Protein AF-A0AAJ1ES38-F1 (afdb_monomer_lite)

pLDDT: mean 85.23, std 9.33, range [40.59, 92.81]

Radius of gyration: 13.22 Å; chains: 1; bounding box: 28×24×33 Å

Secondary structure (DSSP, 8-state):
--HHHHHHHHHHHHHHHHHHHHHHHHHHSS-HHHHHHHHHHHHHHHHHHHHHHT--HHHHHHHHHHHHHHHHHTT-

Organism: Mediterraneibacter gnavus (NCBI:txid33038)

Structure (mmCIF, N/CA/C/O backbone):
data_AF-A0AAJ1ES38-F1
#
_entry.id   AF-A0AAJ1ES38-F1
#
loop_
_atom_site.group_PDB
_atom_site.id
_atom_site.type_symbol
_atom_site.label_atom_id
_atom_site.label_alt_id
_atom_site.label_comp_id
_atom_site.label_asym_id
_atom_site.label_entity_id
_atom_site.label_seq_id
_atom_site.pdbx_P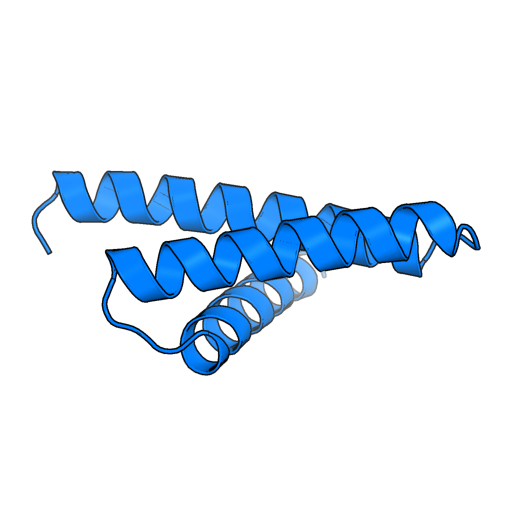DB_ins_code
_atom_site.Cartn_x
_atom_site.Cartn_y
_atom_site.Cartn_z
_atom_site.occupancy
_atom_site.B_iso_or_equiv
_atom_site.auth_seq_id
_atom_site.auth_comp_id
_atom_site.auth_asym_id
_atom_site.auth_atom_id
_atom_site.pdbx_PDB_model_num
ATOM 1 N N . MET A 1 1 ? -13.590 5.149 11.923 1.00 59.69 1 MET A N 1
ATOM 2 C CA . MET A 1 1 ? -12.131 5.380 11.951 1.00 59.69 1 MET A CA 1
ATOM 3 C C . MET A 1 1 ? -11.875 6.618 12.788 1.00 59.69 1 MET A C 1
ATOM 5 O O . MET A 1 1 ? -12.409 7.662 12.441 1.00 59.69 1 MET A O 1
ATOM 9 N N . SER A 1 2 ? -11.146 6.502 13.899 1.00 81.62 2 SER A N 1
ATOM 10 C CA . SER A 1 2 ? -10.693 7.673 14.666 1.00 81.62 2 SER A CA 1
ATOM 11 C C . SER A 1 2 ? -9.700 8.500 13.838 1.00 81.62 2 SER A C 1
ATOM 13 O O . SER A 1 2 ? -9.060 7.960 12.934 1.00 81.62 2 SER A O 1
ATOM 15 N N . GLU A 1 3 ? -9.535 9.789 14.137 1.00 84.81 3 GLU A N 1
ATOM 16 C CA . GLU A 1 3 ? -8.612 10.679 13.405 1.00 84.81 3 GLU A CA 1
ATOM 17 C C . GLU A 1 3 ? -7.170 10.138 13.353 1.00 84.81 3 GLU A C 1
ATOM 19 O O . GLU A 1 3 ? -6.481 10.274 12.341 1.00 84.81 3 GLU A O 1
ATOM 24 N N . GLU A 1 4 ? -6.736 9.435 14.400 1.00 85.88 4 GLU A N 1
ATOM 25 C CA . GLU A 1 4 ? -5.429 8.770 14.464 1.00 85.88 4 GLU A CA 1
ATOM 26 C C . GLU A 1 4 ? -5.304 7.614 13.463 1.00 85.88 4 GLU A C 1
ATOM 28 O O . GLU A 1 4 ? -4.328 7.542 12.718 1.00 85.88 4 GLU A O 1
ATOM 33 N N . GLN A 1 5 ? -6.323 6.755 13.384 1.00 82.00 5 GLN A N 1
ATOM 34 C CA . GLN A 1 5 ? -6.396 5.659 12.412 1.00 82.00 5 GLN A CA 1
ATOM 35 C C . GLN A 1 5 ? -6.364 6.200 10.981 1.00 82.00 5 GLN A C 1
ATOM 37 O O . GLN A 1 5 ? -5.657 5.669 10.134 1.00 82.00 5 GLN A O 1
ATOM 42 N N . PHE A 1 6 ? -7.071 7.300 10.715 1.00 83.00 6 PHE A N 1
ATOM 43 C CA . PHE A 1 6 ? -7.065 7.938 9.399 1.00 83.00 6 PHE A CA 1
ATOM 44 C C . PHE A 1 6 ? -5.684 8.496 9.025 1.00 83.00 6 PHE A C 1
ATOM 46 O O . PHE A 1 6 ? -5.237 8.363 7.885 1.00 83.00 6 PHE A O 1
ATOM 53 N N . LYS A 1 7 ? -4.971 9.089 9.988 1.00 87.75 7 LYS A N 1
ATOM 54 C CA . LYS A 1 7 ? -3.608 9.592 9.780 1.00 87.75 7 LYS A CA 1
ATOM 55 C C . LYS A 1 7 ? -2.623 8.458 9.491 1.00 87.75 7 LYS A C 1
ATOM 57 O O . LYS A 1 7 ? -1.817 8.583 8.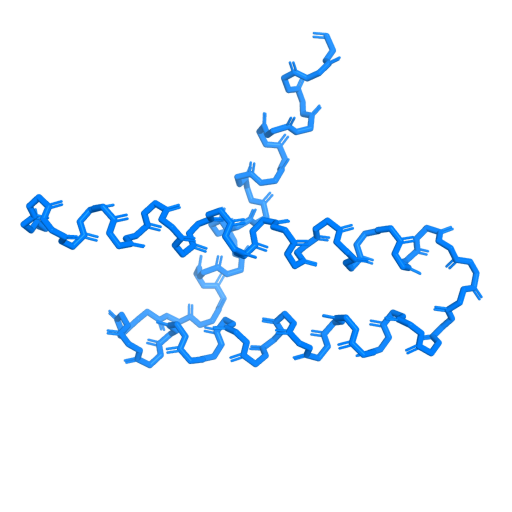571 1.00 87.75 7 LYS A O 1
ATOM 62 N N . ILE A 1 8 ? -2.720 7.356 10.236 1.00 88.50 8 ILE A N 1
ATOM 63 C CA . ILE A 1 8 ? -1.927 6.140 10.006 1.00 88.50 8 ILE A CA 1
ATOM 64 C C . ILE A 1 8 ? -2.245 5.569 8.623 1.00 88.50 8 ILE A C 1
ATOM 66 O O . ILE A 1 8 ? -1.326 5.254 7.868 1.00 88.50 8 ILE A O 1
ATOM 70 N N . TRP A 1 9 ? -3.529 5.517 8.258 1.00 87.19 9 TRP A N 1
ATOM 71 C CA . TRP A 1 9 ? -3.969 5.007 6.965 1.00 87.19 9 TRP A CA 1
ATOM 72 C C . TRP A 1 9 ? -3.388 5.802 5.801 1.00 87.19 9 TRP A C 1
ATOM 74 O O . TRP A 1 9 ? -2.820 5.213 4.892 1.00 87.19 9 TRP A O 1
ATOM 84 N N . LYS A 1 10 ? -3.363 7.136 5.882 1.00 87.94 10 LYS A N 1
ATOM 85 C CA . LYS A 1 10 ? -2.698 7.957 4.859 1.00 87.94 10 LYS A CA 1
ATOM 86 C C . LYS A 1 10 ? -1.200 7.682 4.724 1.00 87.94 10 LYS A C 1
ATOM 88 O O . LYS A 1 10 ? -0.666 7.733 3.619 1.00 87.94 10 LYS A O 1
ATOM 93 N N . GLN A 1 11 ? -0.499 7.422 5.830 1.00 89.38 11 GLN A N 1
ATOM 94 C CA . GLN A 1 11 ? 0.926 7.073 5.774 1.00 89.38 11 GLN A CA 1
ATOM 95 C C . GLN A 1 11 ? 1.146 5.692 5.155 1.00 89.38 11 GLN A C 1
ATOM 97 O O . GLN A 1 11 ? 2.100 5.492 4.406 1.00 89.38 11 GLN A O 1
ATOM 102 N N . VAL A 1 12 ? 0.259 4.752 5.464 1.00 89.19 12 VAL A N 1
ATOM 103 C CA . VAL A 1 12 ? 0.202 3.428 4.847 1.00 89.19 12 VAL A CA 1
ATOM 104 C C . VAL A 1 12 ? -0.053 3.541 3.344 1.00 89.19 12 VAL A C 1
ATOM 106 O O . VAL A 1 12 ? 0.688 2.952 2.561 1.00 89.19 12 VAL A O 1
ATOM 109 N N . GLU A 1 13 ? -1.042 4.337 2.936 1.00 89.00 13 GLU A N 1
ATOM 110 C CA . GLU A 1 13 ? -1.379 4.578 1.533 1.00 89.00 13 GLU A CA 1
ATOM 111 C C . GLU A 1 13 ? -0.182 5.165 0.772 1.00 89.00 13 GLU A C 1
ATOM 113 O O . GLU A 1 13 ? 0.176 4.689 -0.304 1.00 89.00 13 GLU A O 1
ATOM 118 N N . ALA A 1 14 ? 0.508 6.145 1.362 1.00 90.25 14 ALA A N 1
ATOM 119 C CA . ALA A 1 14 ? 1.723 6.712 0.783 1.00 90.25 14 ALA A CA 1
ATOM 120 C C . ALA A 1 14 ? 2.848 5.670 0.638 1.00 90.25 14 ALA A C 1
ATOM 122 O O . ALA A 1 14 ? 3.454 5.575 -0.428 1.00 90.25 14 ALA A O 1
ATOM 123 N N . LYS A 1 15 ? 3.091 4.847 1.668 1.00 89.56 15 LYS A N 1
ATOM 124 C CA . LYS A 1 15 ? 4.117 3.791 1.624 1.00 89.56 15 LYS A CA 1
ATOM 125 C C . LYS A 1 15 ? 3.816 2.717 0.581 1.00 89.56 15 LYS A C 1
ATOM 127 O O . LYS A 1 15 ? 4.732 2.277 -0.110 1.00 89.56 15 LYS A O 1
ATOM 132 N N . GLY A 1 16 ? 2.563 2.281 0.465 1.00 89.75 16 GLY A N 1
ATOM 133 C CA . GLY A 1 16 ? 2.189 1.284 -0.536 1.00 89.75 16 GLY A CA 1
ATOM 134 C C . GLY A 1 16 ? 2.276 1.833 -1.960 1.00 89.75 16 GLY A C 1
ATOM 135 O O . GLY A 1 16 ? 2.752 1.125 -2.841 1.00 89.75 16 GLY A O 1
ATOM 136 N N . LEU A 1 17 ? 1.942 3.113 -2.174 1.00 90.12 17 LEU A N 1
ATOM 137 C CA . LEU A 1 17 ? 2.199 3.803 -3.444 1.00 90.12 17 LEU A CA 1
ATOM 138 C C . LEU A 1 17 ? 3.697 3.887 -3.774 1.00 90.12 17 LEU A C 1
ATOM 140 O O . LEU A 1 17 ? 4.069 3.675 -4.921 1.00 90.12 17 LEU A O 1
ATOM 144 N N . GLU A 1 18 ? 4.563 4.207 -2.807 1.00 89.94 18 GLU A N 1
ATOM 145 C CA . GLU A 1 18 ? 6.019 4.232 -3.033 1.00 89.94 18 GLU A CA 1
ATOM 146 C C . GLU A 1 18 ? 6.566 2.852 -3.421 1.00 89.94 18 GLU A C 1
ATOM 148 O O . GLU A 1 18 ? 7.440 2.755 -4.282 1.00 89.94 18 GLU A O 1
ATOM 153 N N . LYS A 1 19 ? 6.051 1.779 -2.808 1.00 90.19 19 LYS A N 1
ATOM 154 C CA . LYS A 1 19 ? 6.409 0.400 -3.172 1.00 90.19 19 LYS A CA 1
ATOM 155 C C . LYS A 1 19 ? 5.927 0.053 -4.582 1.00 90.19 19 LYS A C 1
ATOM 157 O O . LYS A 1 19 ? 6.7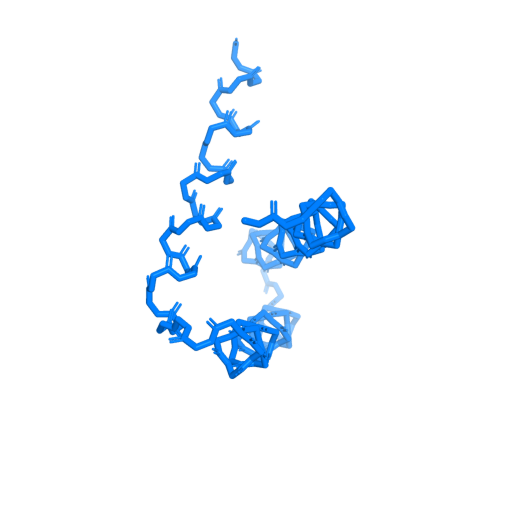31 -0.426 -5.373 1.00 90.19 19 LYS A O 1
ATOM 162 N N . LEU A 1 20 ? 4.675 0.364 -4.924 1.00 89.25 20 LEU A N 1
ATOM 163 C CA . LEU A 1 20 ? 4.141 0.192 -6.284 1.00 89.25 20 LEU A CA 1
ATOM 164 C C . LEU A 1 20 ? 4.950 0.963 -7.329 1.00 89.25 20 LEU A C 1
ATOM 166 O O . LEU A 1 20 ? 5.273 0.407 -8.371 1.00 89.25 20 LEU A O 1
ATOM 170 N N . GLU A 1 21 ? 5.357 2.199 -7.029 1.00 88.50 21 GLU A N 1
ATOM 171 C CA . GLU A 1 21 ? 6.227 2.982 -7.913 1.00 88.50 21 GLU A CA 1
ATOM 172 C C . GLU A 1 21 ? 7.564 2.284 -8.161 1.00 88.50 21 GLU A C 1
ATOM 174 O O . GLU A 1 21 ? 8.063 2.280 -9.285 1.00 88.50 21 GLU A O 1
ATOM 179 N N . LYS A 1 22 ? 8.167 1.710 -7.112 1.00 88.94 22 LYS A N 1
ATOM 180 C CA . LYS A 1 22 ? 9.410 0.946 -7.245 1.00 88.94 22 LYS A CA 1
ATOM 181 C C . LYS A 1 22 ? 9.205 -0.303 -8.087 1.00 88.94 22 LYS A C 1
ATOM 183 O O . LYS A 1 22 ? 10.056 -0.575 -8.922 1.00 88.94 22 LYS A O 1
ATOM 188 N N . VAL A 1 23 ? 8.096 -1.018 -7.896 1.00 88.00 23 VAL A N 1
ATOM 189 C CA . VAL A 1 23 ? 7.735 -2.192 -8.702 1.00 88.00 23 VAL A CA 1
ATOM 190 C C . VAL A 1 23 ? 7.574 -1.803 -10.168 1.00 88.00 23 VAL A C 1
ATOM 192 O O . VAL A 1 23 ? 8.193 -2.429 -11.014 1.00 88.00 23 VAL A O 1
ATOM 195 N N . GLU A 1 24 ? 6.825 -0.744 -10.475 1.00 86.62 24 GLU A N 1
ATOM 196 C CA . GLU A 1 24 ? 6.650 -0.224 -11.840 1.00 86.62 24 GLU A CA 1
ATOM 197 C C . GLU A 1 24 ? 7.968 0.239 -12.464 1.00 86.62 24 GLU A C 1
ATOM 199 O O . GLU A 1 24 ? 8.275 -0.109 -13.600 1.00 86.62 24 GLU A O 1
ATOM 204 N N . LYS A 1 25 ? 8.797 0.983 -11.724 1.00 86.50 25 LYS A N 1
ATOM 205 C CA . LYS A 1 25 ? 10.123 1.396 -12.207 1.00 86.50 25 LYS A CA 1
ATOM 206 C C . LYS A 1 25 ? 11.033 0.199 -12.447 1.00 86.50 25 LYS A C 1
ATOM 208 O O . LYS A 1 25 ? 11.727 0.173 -13.454 1.00 86.50 25 LYS A O 1
ATOM 213 N N . ALA A 1 26 ? 11.025 -0.780 -11.548 1.00 86.94 26 ALA A N 1
ATOM 214 C CA . ALA A 1 26 ? 11.804 -2.002 -11.689 1.00 86.94 26 ALA A CA 1
ATOM 215 C C . ALA A 1 26 ? 11.277 -2.897 -12.819 1.00 86.94 26 ALA A C 1
ATOM 217 O O . ALA A 1 26 ? 12.076 -3.552 -13.470 1.00 86.94 26 ALA A O 1
ATOM 218 N N . LEU A 1 27 ? 9.965 -2.890 -13.081 1.00 83.06 27 LEU A N 1
ATOM 219 C CA . LEU A 1 27 ? 9.332 -3.556 -14.222 1.00 83.06 27 LEU A CA 1
ATOM 220 C C . LEU A 1 27 ? 9.714 -2.872 -15.544 1.00 83.06 27 LEU A C 1
ATOM 222 O O . LEU A 1 27 ? 9.963 -3.544 -16.542 1.00 83.06 27 LEU A O 1
ATOM 226 N N . ALA A 1 28 ? 9.739 -1.536 -15.557 1.00 82.38 28 ALA A N 1
ATOM 227 C CA . ALA A 1 28 ? 10.134 -0.737 -16.714 1.00 82.38 28 ALA A CA 1
ATOM 228 C C . ALA A 1 28 ? 11.641 -0.840 -17.000 1.00 82.38 28 ALA A C 1
ATOM 230 O O . ALA A 1 28 ? 12.062 -0.781 -18.156 1.00 82.38 28 ALA A O 1
ATOM 231 N N . SER A 1 29 ? 12.456 -1.007 -15.959 1.00 77.50 29 SER A N 1
ATOM 232 C CA . SER A 1 29 ? 13.862 -1.375 -16.083 1.00 77.50 29 SER A CA 1
ATOM 233 C C . SER A 1 29 ? 13.988 -2.835 -16.525 1.00 77.50 29 SER A C 1
ATOM 235 O O . SER A 1 29 ? 13.287 -3.716 -16.048 1.00 77.50 29 SER A O 1
ATOM 237 N N . THR A 1 30 ? 14.951 -3.156 -17.388 1.00 76.12 30 THR A N 1
ATOM 238 C CA . THR A 1 30 ? 15.234 -4.547 -17.812 1.00 76.12 30 THR A CA 1
ATOM 239 C C . THR A 1 30 ? 15.844 -5.415 -16.683 1.00 76.12 30 THR A C 1
ATOM 241 O O . THR A 1 30 ? 16.380 -6.495 -16.933 1.00 76.12 30 THR A O 1
ATOM 244 N N . GLU A 1 31 ? 15.795 -4.951 -15.432 1.00 74.00 31 GLU A N 1
ATOM 245 C CA . GLU A 1 31 ? 16.355 -5.592 -14.241 1.00 74.00 31 GLU A CA 1
ATOM 246 C C . GLU A 1 31 ? 15.315 -6.508 -13.581 1.00 74.00 31 GLU A C 1
ATOM 248 O O . GLU A 1 31 ? 14.595 -6.120 -12.663 1.00 74.00 31 GLU A O 1
ATOM 253 N N . LYS A 1 32 ? 15.266 -7.769 -14.027 1.00 73.81 32 LYS A N 1
ATOM 254 C CA . LYS A 1 32 ? 14.392 -8.799 -13.432 1.00 73.81 32 LYS A CA 1
ATOM 255 C C . LYS A 1 32 ? 14.610 -8.992 -11.929 1.00 73.81 32 LYS A C 1
ATOM 257 O O . LYS A 1 32 ? 13.645 -9.179 -11.197 1.00 73.81 32 LYS A O 1
ATOM 262 N N . GLU A 1 33 ? 15.860 -8.928 -11.479 1.00 79.69 33 GLU A N 1
ATOM 263 C CA . GLU A 1 33 ? 16.226 -9.186 -10.081 1.00 79.69 33 GLU A CA 1
ATOM 264 C C . GLU A 1 33 ? 15.690 -8.092 -9.141 1.00 79.69 33 GLU A C 1
ATOM 266 O O . GLU A 1 33 ? 15.120 -8.390 -8.092 1.00 79.69 33 GLU A O 1
ATOM 2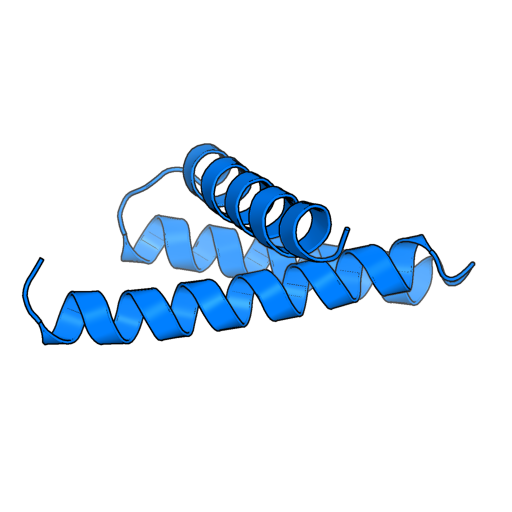71 N N . GLY A 1 34 ? 15.762 -6.825 -9.567 1.00 80.31 34 GLY A N 1
ATOM 272 C CA . GLY A 1 34 ? 15.180 -5.700 -8.831 1.00 80.31 34 GLY A CA 1
ATOM 273 C C . GLY A 1 34 ? 13.650 -5.722 -8.820 1.00 80.31 34 GLY A C 1
ATOM 274 O O . GLY A 1 34 ? 13.034 -5.325 -7.829 1.00 80.31 34 GLY A O 1
ATOM 275 N N . PHE A 1 35 ? 13.025 -6.227 -9.889 1.00 86.44 35 PHE A N 1
ATOM 276 C CA . PHE A 1 35 ? 11.574 -6.400 -9.942 1.00 86.44 35 PHE A CA 1
ATOM 277 C C . PHE A 1 35 ? 11.085 -7.467 -8.958 1.00 86.44 35 PHE A C 1
ATOM 279 O O . PHE A 1 35 ? 10.133 -7.212 -8.224 1.00 86.44 35 PHE A O 1
ATOM 286 N N . GLU A 1 36 ? 11.730 -8.637 -8.900 1.00 88.25 36 GLU A N 1
ATOM 287 C CA . GLU A 1 36 ? 11.342 -9.701 -7.964 1.00 88.25 36 GLU A CA 1
ATOM 288 C C . GLU A 1 36 ? 11.453 -9.249 -6.503 1.00 88.25 36 GLU A C 1
ATOM 290 O O . GLU A 1 36 ? 10.544 -9.512 -5.709 1.00 88.25 36 GLU A O 1
ATOM 295 N N . GLU A 1 37 ? 12.516 -8.518 -6.150 1.00 89.81 37 GLU A N 1
ATOM 296 C CA . GLU A 1 37 ? 12.678 -7.965 -4.803 1.00 89.81 37 GLU A CA 1
ATOM 297 C C . GLU A 1 37 ? 11.596 -6.924 -4.483 1.00 89.81 37 GLU A C 1
ATOM 299 O O . GLU A 1 37 ? 10.925 -7.028 -3.453 1.00 89.81 37 GLU A O 1
ATOM 304 N N . ALA A 1 38 ? 11.361 -5.964 -5.385 1.00 88.94 38 ALA A N 1
ATOM 305 C CA . ALA A 1 38 ? 10.343 -4.933 -5.195 1.00 88.94 38 ALA A CA 1
ATOM 306 C C . ALA A 1 38 ? 8.926 -5.526 -5.115 1.00 88.94 38 ALA A C 1
ATOM 308 O O . ALA A 1 38 ? 8.124 -5.117 -4.274 1.00 88.94 38 ALA A O 1
ATOM 309 N N . HIS A 1 39 ? 8.613 -6.508 -5.965 1.00 89.62 39 HIS A N 1
ATOM 310 C CA . HIS A 1 39 ? 7.310 -7.168 -5.989 1.00 89.62 39 HIS A CA 1
ATOM 311 C C . HIS A 1 39 ? 7.073 -7.964 -4.702 1.00 89.62 39 HIS A C 1
ATOM 313 O O . HIS A 1 39 ? 5.990 -7.904 -4.118 1.00 89.62 39 HIS A O 1
ATOM 319 N N . LYS A 1 40 ? 8.100 -8.662 -4.203 1.00 90.94 40 LYS A N 1
ATOM 320 C CA . LYS A 1 40 ? 8.028 -9.374 -2.923 1.00 90.94 40 LYS A CA 1
ATOM 321 C C . LYS A 1 40 ? 7.839 -8.412 -1.748 1.00 90.94 40 LYS A C 1
ATOM 323 O O . LYS A 1 40 ? 7.014 -8.678 -0.879 1.00 90.94 40 LYS A O 1
ATOM 328 N N . ASP A 1 41 ? 8.549 -7.287 -1.747 1.00 91.19 41 ASP A N 1
ATOM 329 C CA . ASP A 1 41 ? 8.441 -6.233 -0.731 1.00 91.19 41 ASP A CA 1
ATOM 330 C C . ASP A 1 41 ? 7.062 -5.534 -0.737 1.00 91.19 41 ASP A C 1
ATOM 332 O O . ASP A 1 41 ? 6.569 -5.112 0.317 1.00 91.19 41 ASP A O 1
ATOM 336 N N . TYR A 1 42 ? 6.413 -5.433 -1.903 1.00 90.94 42 TYR A N 1
ATOM 337 C CA . TYR A 1 42 ? 5.022 -4.989 -2.029 1.00 90.94 42 TYR A CA 1
ATOM 338 C C . TYR A 1 42 ? 4.032 -6.036 -1.500 1.00 90.94 42 TYR A C 1
ATOM 340 O O . TYR A 1 42 ? 3.193 -5.697 -0.665 1.00 90.94 42 TYR A O 1
ATOM 348 N N . CYS A 1 43 ? 4.163 -7.304 -1.905 1.00 90.94 43 CYS A N 1
ATOM 349 C CA . CYS A 1 43 ? 3.306 -8.391 -1.417 1.00 90.94 43 CYS A CA 1
ATOM 350 C C . CYS A 1 43 ? 3.355 -8.535 0.112 1.00 90.94 43 CYS A C 1
ATOM 352 O O . CYS A 1 43 ? 2.308 -8.565 0.752 1.00 90.94 43 CYS A O 1
ATOM 354 N N . ASP A 1 44 ? 4.553 -8.557 0.707 1.00 92.81 44 ASP A N 1
ATOM 355 C CA . ASP A 1 44 ? 4.742 -8.658 2.164 1.00 92.81 44 ASP A CA 1
ATOM 356 C C . ASP A 1 44 ? 4.107 -7.468 2.907 1.00 92.81 44 ASP A C 1
ATOM 358 O O . ASP A 1 44 ? 3.500 -7.617 3.969 1.00 92.81 44 ASP A O 1
ATOM 362 N N . PHE A 1 45 ? 4.179 -6.274 2.311 1.00 91.12 45 PHE A N 1
ATOM 363 C CA . PHE A 1 45 ? 3.516 -5.093 2.847 1.00 91.12 45 PHE A CA 1
ATOM 364 C C . PHE A 1 45 ? 1.992 -5.225 2.822 1.00 91.12 45 PHE A C 1
ATOM 366 O O . PHE A 1 45 ? 1.356 -4.956 3.839 1.00 91.12 45 PHE A O 1
ATOM 373 N N . ILE A 1 46 ? 1.410 -5.641 1.694 1.00 91.25 46 ILE A N 1
ATOM 374 C CA . ILE A 1 46 ? -0.038 -5.831 1.553 1.00 91.25 46 ILE A CA 1
ATOM 375 C C . ILE A 1 46 ? -0.544 -6.923 2.501 1.00 91.25 46 ILE A C 1
ATOM 377 O O . ILE A 1 46 ? -1.606 -6.756 3.093 1.00 91.25 46 ILE A O 1
ATOM 381 N N . GLU A 1 47 ? 0.219 -7.999 2.698 1.00 92.00 47 GLU A N 1
ATOM 382 C CA . GLU A 1 47 ? -0.120 -9.088 3.619 1.00 92.00 47 GLU A CA 1
ATOM 383 C C . GLU A 1 47 ? -0.159 -8.615 5.079 1.00 92.00 47 GLU A C 1
ATOM 385 O O . GLU A 1 47 ? -1.183 -8.752 5.748 1.00 92.00 47 GLU A O 1
ATOM 390 N N . LYS A 1 48 ? 0.881 -7.916 5.549 1.00 91.50 48 LYS A N 1
ATOM 391 C CA . LYS A 1 48 ? 0.886 -7.312 6.897 1.00 91.50 48 LYS A CA 1
ATOM 392 C C . LYS A 1 48 ? -0.235 -6.298 7.090 1.00 91.50 48 LYS A C 1
ATOM 394 O O . LYS A 1 48 ? -0.783 -6.137 8.185 1.00 91.50 48 LYS A O 1
ATOM 399 N N . LEU A 1 49 ? -0.558 -5.568 6.027 1.00 90.00 49 LEU A N 1
ATOM 400 C CA . LEU A 1 49 ? -1.624 -4.585 6.046 1.00 90.00 49 LEU A CA 1
ATOM 401 C C . LEU A 1 49 ? -3.002 -5.248 6.115 1.00 90.00 49 LEU A C 1
ATOM 403 O O . LEU A 1 49 ? -3.857 -4.782 6.869 1.00 90.00 49 LEU A O 1
ATOM 407 N N . ALA A 1 50 ? -3.190 -6.346 5.383 1.00 91.00 50 ALA A N 1
ATOM 408 C CA . ALA A 1 50 ? -4.370 -7.200 5.438 1.00 91.00 50 ALA A CA 1
ATOM 409 C C . ALA A 1 50 ? -4.582 -7.731 6.861 1.00 91.00 50 ALA A C 1
ATOM 411 O O . ALA A 1 50 ? -5.667 -7.570 7.414 1.00 91.00 50 ALA A O 1
ATOM 412 N N . GLU A 1 51 ? -3.532 -8.237 7.512 1.00 90.31 51 GLU A N 1
ATOM 413 C CA . GLU A 1 51 ? -3.602 -8.692 8.908 1.00 90.31 51 GLU A CA 1
ATOM 414 C C . GLU A 1 51 ? -3.965 -7.564 9.884 1.00 90.31 51 GLU A C 1
ATOM 416 O O . GLU A 1 51 ? -4.804 -7.743 10.765 1.00 90.31 51 GLU A O 1
ATOM 421 N N . THR A 1 52 ? -3.370 -6.379 9.715 1.00 86.19 52 THR A N 1
ATOM 422 C CA . THR A 1 52 ? -3.610 -5.231 10.609 1.00 86.19 52 THR A CA 1
ATOM 423 C C . THR A 1 52 ? -5.023 -4.664 10.458 1.00 86.19 52 THR A C 1
ATOM 425 O O . THR A 1 52 ? -5.628 -4.216 11.431 1.00 86.19 52 THR A O 1
ATOM 428 N N . THR A 1 53 ? -5.546 -4.645 9.233 1.00 84.50 53 THR A N 1
ATOM 429 C CA . THR A 1 53 ? -6.868 -4.075 8.929 1.00 84.50 53 THR A CA 1
ATOM 430 C C . THR A 1 53 ? -8.002 -5.081 8.948 1.00 84.50 53 THR A C 1
ATOM 432 O O . THR A 1 53 ? -9.164 -4.679 8.980 1.00 84.50 53 THR A O 1
ATOM 435 N N . GLY A 1 54 ? -7.684 -6.374 8.926 1.00 87.69 54 GLY A N 1
ATOM 436 C CA . GLY A 1 54 ? -8.652 -7.443 8.705 1.00 87.69 54 GLY A CA 1
ATOM 437 C C . GLY A 1 54 ? -9.214 -7.477 7.279 1.00 87.69 54 GLY A C 1
ATOM 438 O O . GLY A 1 54 ? -10.203 -8.168 7.046 1.00 87.69 54 GLY A O 1
ATOM 439 N N . LEU A 1 55 ? -8.631 -6.722 6.339 1.00 89.06 55 LEU A N 1
ATOM 440 C CA . LEU A 1 55 ? -9.018 -6.727 4.927 1.00 89.06 55 LEU A CA 1
ATOM 441 C C . LEU A 1 55 ? -8.282 -7.829 4.171 1.00 89.06 55 LEU A C 1
ATOM 443 O O . LEU A 1 55 ? -7.270 -8.350 4.625 1.00 89.06 55 LEU A O 1
ATOM 447 N N . THR A 1 56 ? -8.767 -8.169 2.981 1.00 91.50 56 THR A N 1
ATOM 448 C CA . THR A 1 56 ? -8.052 -9.113 2.117 1.00 91.50 56 THR A CA 1
ATOM 449 C C . THR A 1 56 ? -6.946 -8.412 1.334 1.00 91.50 56 THR A C 1
ATOM 451 O O . THR A 1 56 ? -7.080 -7.253 0.930 1.00 91.50 56 THR A O 1
ATOM 454 N N . THR A 1 57 ? -5.862 -9.138 1.055 1.00 90.19 57 THR A N 1
ATOM 455 C CA . THR A 1 57 ? -4.767 -8.658 0.199 1.00 90.19 57 THR A CA 1
ATOM 456 C C . THR A 1 57 ? -5.281 -8.177 -1.160 1.00 90.19 57 THR A C 1
ATOM 458 O O . THR A 1 57 ? -4.835 -7.147 -1.646 1.00 90.19 57 THR A O 1
ATOM 461 N N . GLY A 1 58 ? -6.286 -8.851 -1.732 1.00 90.06 58 GLY A N 1
ATOM 462 C CA . GLY A 1 58 ? -6.905 -8.459 -3.001 1.00 90.06 58 GLY A CA 1
ATOM 463 C C . GLY A 1 58 ? -7.736 -7.170 -2.947 1.00 90.06 58 GLY A C 1
ATOM 464 O O . GLY A 1 58 ? -7.831 -6.469 -3.953 1.00 90.06 58 GLY A O 1
ATOM 465 N N . GLU A 1 59 ? -8.343 -6.826 -1.807 1.00 91.75 59 GLU A N 1
ATOM 466 C CA . GLU A 1 59 ? -9.016 -5.527 -1.647 1.00 91.75 59 GLU A CA 1
ATOM 467 C C . GLU A 1 59 ? -8.012 -4.388 -1.519 1.00 91.75 59 GLU A C 1
ATOM 469 O O . GLU A 1 59 ? -8.181 -3.338 -2.140 1.00 91.75 59 GLU A O 1
ATOM 474 N N . LEU A 1 60 ? -6.945 -4.617 -0.756 1.00 90.50 60 LEU A N 1
ATOM 475 C CA . LEU A 1 60 ? -5.865 -3.655 -0.604 1.00 90.50 60 LEU A CA 1
ATOM 476 C C . LEU A 1 60 ? -5.132 -3.432 -1.926 1.00 90.50 60 LEU A C 1
ATOM 478 O O . LEU A 1 60 ? -4.950 -2.286 -2.322 1.00 90.50 60 LEU A O 1
ATOM 482 N N . ASP A 1 61 ? -4.787 -4.496 -2.645 1.00 90.12 61 ASP A N 1
ATOM 483 C CA . ASP A 1 61 ? -4.152 -4.421 -3.963 1.00 90.12 61 ASP A CA 1
ATOM 484 C C . ASP A 1 61 ? -4.988 -3.594 -4.953 1.00 90.12 61 ASP A C 1
ATOM 486 O O . ASP A 1 61 ? -4.480 -2.655 -5.571 1.00 90.12 61 ASP A O 1
ATOM 490 N N . LYS A 1 62 ? -6.305 -3.837 -5.019 1.00 90.50 62 LYS A N 1
ATOM 491 C CA . LYS A 1 62 ? -7.227 -3.021 -5.826 1.00 90.50 62 LYS A CA 1
ATOM 492 C C . LYS A 1 62 ? -7.257 -1.564 -5.385 1.00 90.50 62 LYS A C 1
ATOM 494 O O . LYS A 1 62 ? -7.283 -0.680 -6.240 1.00 90.50 62 LYS A O 1
ATOM 499 N N . HIS A 1 63 ? -7.279 -1.309 -4.075 1.00 90.81 63 HIS A N 1
ATOM 500 C CA . HIS A 1 63 ? -7.262 0.047 -3.526 1.00 90.81 63 HIS A CA 1
ATOM 501 C C . HIS A 1 63 ? -5.997 0.784 -3.958 1.00 90.81 63 HIS A C 1
ATOM 503 O O . HIS A 1 63 ? -6.086 1.853 -4.552 1.00 90.81 63 HIS A O 1
ATOM 509 N N . PHE A 1 64 ? -4.830 0.181 -3.744 1.00 89.69 64 PHE A N 1
ATOM 510 C CA . PHE A 1 64 ? -3.543 0.756 -4.118 1.00 89.69 64 PHE A CA 1
ATOM 511 C C . PHE A 1 64 ? -3.381 0.929 -5.628 1.00 89.69 64 PHE A C 1
ATOM 513 O O . PHE A 1 64 ? -2.943 1.991 -6.057 1.00 89.69 64 PHE A O 1
ATOM 520 N N . THR A 1 65 ? -3.773 -0.062 -6.429 1.00 88.75 65 THR A N 1
ATOM 521 C CA . THR A 1 65 ? -3.723 0.006 -7.898 1.00 88.75 65 THR A CA 1
ATOM 522 C C . THR A 1 65 ? -4.623 1.114 -8.430 1.00 88.75 65 THR A C 1
ATOM 524 O O . THR A 1 65 ? -4.208 1.892 -9.285 1.00 88.75 65 THR A O 1
ATOM 527 N N . LYS A 1 66 ? -5.838 1.254 -7.889 1.00 90.31 66 LYS A N 1
ATOM 528 C CA . LYS A 1 66 ? -6.730 2.364 -8.236 1.00 90.31 66 LYS A CA 1
ATOM 529 C C . LYS A 1 66 ? -6.115 3.710 -7.853 1.00 90.31 66 LYS A C 1
ATOM 531 O O . LYS A 1 66 ? -6.111 4.632 -8.656 1.00 90.31 66 LYS A O 1
ATOM 536 N N . LEU A 1 67 ? -5.561 3.813 -6.648 1.00 89.00 67 LEU A N 1
ATOM 537 C CA . LEU A 1 67 ? -4.945 5.042 -6.150 1.00 89.00 67 LEU A CA 1
ATOM 538 C C . LEU A 1 67 ? -3.688 5.413 -6.960 1.00 89.00 67 LEU A C 1
ATOM 540 O O . LEU A 1 67 ? -3.421 6.593 -7.190 1.00 89.00 67 LEU A O 1
ATOM 544 N N . TRP A 1 68 ? -2.949 4.409 -7.440 1.00 85.75 68 TRP A N 1
ATOM 545 C CA . TRP A 1 68 ? -1.843 4.548 -8.387 1.00 85.75 68 TRP A CA 1
ATOM 546 C C . TRP A 1 68 ? -2.322 5.053 -9.754 1.00 85.75 68 TRP A C 1
ATOM 548 O O . TRP A 1 68 ? -1.766 6.023 -10.272 1.00 85.75 68 TRP A O 1
ATOM 558 N N . ALA A 1 69 ? -3.386 4.459 -10.304 1.00 87.06 69 ALA A N 1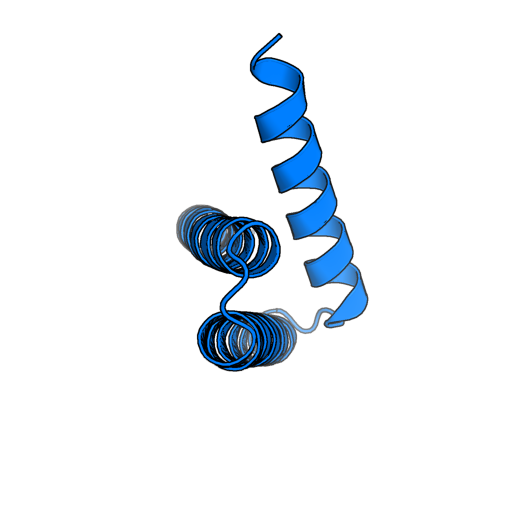
ATOM 559 C CA . ALA A 1 69 ? -4.014 4.888 -11.554 1.00 87.06 69 ALA A CA 1
ATOM 560 C C . ALA A 1 69 ? -4.506 6.344 -11.470 1.00 87.06 69 ALA A C 1
ATOM 562 O O . ALA A 1 69 ? -4.128 7.177 -12.283 1.00 87.06 69 ALA A O 1
ATOM 563 N N . GLU A 1 70 ? -5.221 6.716 -10.406 1.00 87.06 70 GLU A N 1
ATOM 564 C CA . GLU A 1 70 ? -5.682 8.098 -10.206 1.00 87.06 70 GLU A CA 1
ATOM 565 C C . GLU A 1 70 ? -4.521 9.104 -10.085 1.00 87.06 70 GLU A C 1
ATOM 567 O O . GLU A 1 70 ? -4.639 10.263 -10.491 1.00 87.06 70 GLU A O 1
ATOM 572 N N . LYS A 1 71 ? -3.384 8.681 -9.514 1.00 81.31 71 LYS A N 1
ATOM 573 C CA . LYS A 1 71 ? -2.176 9.510 -9.386 1.00 81.31 71 LYS A CA 1
ATOM 574 C C . LYS A 1 71 ? -1.419 9.646 -10.712 1.00 81.31 71 LYS A C 1
ATOM 576 O O . LYS A 1 71 ? -0.751 10.661 -10.914 1.00 81.31 71 LYS A O 1
ATOM 581 N N . THR A 1 72 ? -1.492 8.641 -11.580 1.00 74.25 72 THR A N 1
ATOM 582 C CA . THR A 1 72 ? -0.852 8.640 -12.904 1.00 74.25 72 THR A CA 1
ATOM 583 C C . THR A 1 72 ? -1.711 9.358 -13.947 1.00 74.25 72 THR A C 1
ATOM 585 O O . THR A 1 72 ? -1.163 10.171 -14.682 1.00 74.25 72 THR A O 1
ATOM 588 N N . GLU A 1 73 ? -3.038 9.199 -13.925 1.00 68.06 73 GLU A N 1
ATOM 589 C CA . GLU A 1 73 ? -3.981 9.919 -14.802 1.00 68.06 73 GLU A CA 1
ATOM 590 C C . GLU A 1 73 ? -4.036 11.428 -14.518 1.00 68.06 73 GLU A C 1
ATOM 592 O O . GLU A 1 73 ? -4.148 12.233 -15.435 1.00 68.06 73 GLU A O 1
ATOM 597 N N . LYS A 1 74 ? -3.888 11.869 -13.261 1.00 57.56 74 LYS A N 1
ATOM 598 C CA . LYS A 1 74 ? -3.842 13.311 -12.930 1.00 57.56 74 LYS A CA 1
ATOM 599 C C . LYS A 1 74 ? -2.573 14.041 -13.393 1.00 57.56 74 LYS A C 1
ATOM 601 O O . LYS A 1 74 ? -2.419 15.222 -13.080 1.00 57.56 74 LYS A O 1
ATOM 606 N N . LYS A 1 75 ? -1.640 13.357 -14.061 1.00 50.84 75 LYS A N 1
ATOM 607 C CA . LYS A 1 75 ? -0.451 13.975 -14.666 1.00 50.84 75 LYS A CA 1
ATOM 608 C C . LYS A 1 75 ? -0.631 14.349 -16.144 1.00 50.84 75 LYS A C 1
ATOM 610 O O . LYS A 1 75 ? 0.332 1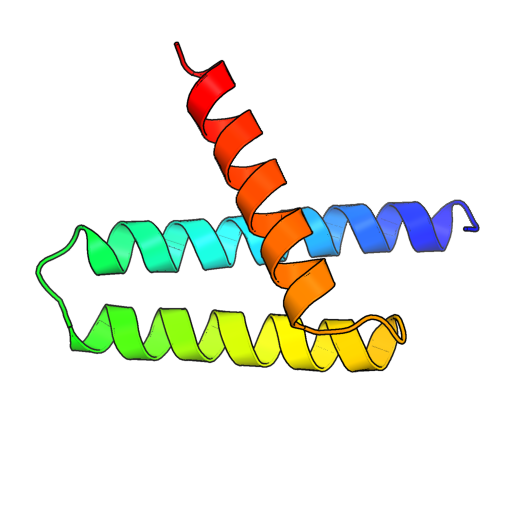4.867 -16.708 1.00 50.84 75 LYS A O 1
ATOM 615 N N . GLU A 1 76 ? -1.804 14.120 -16.740 1.00 40.59 76 GLU A N 1
ATOM 616 C CA . GLU A 1 76 ? -2.153 14.608 -18.088 1.00 40.59 76 GLU A CA 1
ATOM 617 C C . GLU A 1 76 ? -2.824 15.989 -18.085 1.00 40.59 76 GLU A C 1
ATOM 619 O O . GLU A 1 76 ? -3.600 16.292 -17.147 1.00 40.59 76 GLU A O 1
#

Sequence (76 aa):
MSEEQFKIWKQVEAKGLEKLEKVEKALASTEKEGFEEAHKDYCDFIEKLAETTGLTTGELDKHFTKLWAEKTEKKE

Foldseek 3Di:
DPPVVVVVVVVLLVVLLVLVVQLVVCVVDPNPPSNVVSVVVNQVSLVVVCVVVVHDSVVVVVVSVVVNVVVVVVVD